Protein AF-A0A960LBI8-F1 (afdb_monomer)

Secondary structure (DSSP, 8-state):
-------SSSSTTHHHHHHHHHHTT---TT-EEEEET-TTTHHHHHHHHTT-SEEEEE-SSTT-S-HHHHT-TTEE-

Sequence (77 aa):
MTAETDRPYASRGGLKLEHALYEFGLEVAGLECADLGCSTGGFTDCLLRHGAARVVAVDTGYGVLDYRLRVDPRVEV

Radius of gyration: 12.4 Å; Cα contacts (8 Å, |Δi|>4): 125; chains: 1; bounding box: 38×22×28 Å

Foldseek 3Di:
DDPPPPPQFLDPVLVVVVVVCVVVVNQQAQAEEEAAACFQNSVVSNSVVSHHQAYEYDHPDPPRYNPVSVPDPRYHD

Solvent-accessible surface area (backbone atoms only — not comparable to full-atom values): 4418 Å² total; per-residue (Å²): 132,83,79,76,71,84,63,94,30,75,31,82,56,10,61,57,48,52,51,48,32,60,77,68,69,55,84,46,58,70,34,78,46,75,33,85,66,27,52,47,22,9,51,52,43,38,43,53,74,52,37,29,55,28,36,41,42,40,58,94,65,81,87,47,48,41,66,72,56,68,67,34,92,44,43,46,117

pLDDT: mean 93.14, std 13.57, range [40.28, 98.81]

Mean predicted aligned error: 4.15 Å

Structure (mmCIF, N/CA/C/O backbone):
data_AF-A0A960LBI8-F1
#
_entry.id   AF-A0A960LBI8-F1
#
loop_
_atom_site.group_PDB
_atom_site.id
_atom_site.type_symbol
_atom_site.label_atom_id
_atom_site.label_alt_id
_atom_site.label_comp_id
_atom_site.label_asym_id
_atom_site.label_entity_id
_atom_site.label_seq_id
_atom_site.pdbx_PDB_ins_code
_atom_site.Cartn_x
_atom_site.Cartn_y
_atom_site.Cartn_z
_atom_site.occupancy
_atom_site.B_iso_or_equiv
_atom_site.auth_seq_id
_atom_site.auth_comp_id
_atom_site.auth_asym_id
_atom_site.auth_atom_id
_atom_site.pdbx_PDB_model_num
ATOM 1 N N . MET A 1 1 ? 26.233 -8.975 12.779 1.00 40.28 1 MET A N 1
ATOM 2 C CA . MET A 1 1 ? 24.803 -9.348 12.791 1.00 40.28 1 MET A CA 1
ATOM 3 C C . MET A 1 1 ? 24.036 -8.160 12.252 1.00 40.28 1 MET A C 1
ATOM 5 O O . MET A 1 1 ? 23.941 -7.152 12.937 1.00 40.28 1 MET A O 1
ATOM 9 N N . THR A 1 2 ? 23.648 -8.206 10.980 1.00 42.12 2 THR A N 1
ATOM 10 C CA . THR A 1 2 ? 22.894 -7.130 10.331 1.00 42.12 2 THR A CA 1
ATOM 11 C C . THR A 1 2 ? 21.527 -7.055 10.989 1.00 42.12 2 THR A C 1
ATOM 13 O O . THR A 1 2 ? 20.767 -8.016 10.927 1.00 42.12 2 THR A O 1
ATOM 16 N N . ALA A 1 3 ? 21.231 -5.942 11.655 1.00 48.44 3 ALA A N 1
ATOM 17 C CA . ALA A 1 3 ? 19.859 -5.613 11.988 1.00 48.44 3 ALA A CA 1
ATOM 18 C C . ALA A 1 3 ? 19.132 -5.405 10.655 1.00 48.44 3 ALA A C 1
ATOM 20 O O . ALA A 1 3 ? 19.189 -4.317 10.078 1.00 48.44 3 ALA A O 1
ATOM 21 N N . GLU A 1 4 ? 18.517 -6.463 10.123 1.00 51.31 4 GLU A N 1
ATOM 22 C CA . GLU A 1 4 ? 17.400 -6.292 9.206 1.00 51.31 4 GLU A CA 1
ATOM 23 C C . GLU A 1 4 ? 16.379 -5.484 9.990 1.00 51.31 4 GLU A C 1
ATOM 25 O O . GLU A 1 4 ? 15.726 -5.970 10.908 1.00 51.31 4 GLU A O 1
ATOM 30 N N . THR A 1 5 ? 16.381 -4.179 9.742 1.00 52.34 5 THR A N 1
ATOM 31 C CA . THR A 1 5 ? 15.376 -3.294 10.298 1.00 52.34 5 THR A CA 1
ATOM 32 C C . THR A 1 5 ? 14.076 -3.801 9.711 1.00 52.34 5 THR A C 1
ATOM 34 O O . THR A 1 5 ? 13.916 -3.730 8.495 1.00 52.34 5 THR A O 1
ATOM 37 N N . ASP A 1 6 ? 13.232 -4.387 10.552 1.00 60.69 6 ASP A N 1
ATOM 38 C CA . ASP A 1 6 ? 11.895 -4.860 10.227 1.00 60.69 6 ASP A CA 1
ATOM 39 C C . ASP A 1 6 ? 11.154 -3.714 9.528 1.00 60.69 6 ASP A C 1
ATOM 41 O O . ASP A 1 6 ? 10.725 -2.746 10.157 1.00 60.69 6 ASP A O 1
ATOM 45 N N . ARG A 1 7 ? 11.181 -3.702 8.190 1.00 66.19 7 ARG A N 1
ATOM 46 C CA . ARG A 1 7 ? 10.522 -2.670 7.393 1.00 66.19 7 ARG A CA 1
ATOM 47 C C . ARG A 1 7 ? 9.090 -3.160 7.238 1.00 66.19 7 ARG A C 1
ATOM 49 O O . ARG A 1 7 ? 8.873 -4.089 6.460 1.00 66.19 7 ARG A O 1
ATOM 56 N N . PRO A 1 8 ? 8.113 -2.550 7.932 1.00 82.81 8 PRO A N 1
ATOM 57 C CA . PRO A 1 8 ? 6.749 -3.063 7.949 1.00 82.81 8 PRO A CA 1
ATOM 58 C C . PRO A 1 8 ? 6.076 -2.963 6.582 1.00 82.81 8 PRO A C 1
ATOM 60 O O . PRO A 1 8 ? 5.038 -3.570 6.391 1.00 82.81 8 PRO A O 1
ATOM 63 N N . TYR A 1 9 ? 6.654 -2.238 5.621 1.00 95.50 9 TYR A N 1
ATOM 64 C CA . TYR A 1 9 ? 6.094 -2.046 4.289 1.00 95.50 9 TYR A CA 1
ATOM 65 C C . TYR A 1 9 ? 7.185 -2.076 3.215 1.00 95.50 9 TYR A C 1
ATOM 67 O O . TYR A 1 9 ? 8.350 -1.769 3.493 1.00 95.50 9 TYR A O 1
ATOM 75 N N . ALA A 1 10 ? 6.795 -2.357 1.968 1.00 95.44 10 ALA A N 1
ATOM 76 C CA . ALA A 1 10 ? 7.663 -2.323 0.783 1.00 95.44 10 ALA A CA 1
ATOM 77 C C . ALA A 1 10 ? 8.454 -1.005 0.618 1.00 95.44 10 ALA A C 1
ATOM 79 O O . ALA A 1 10 ? 9.542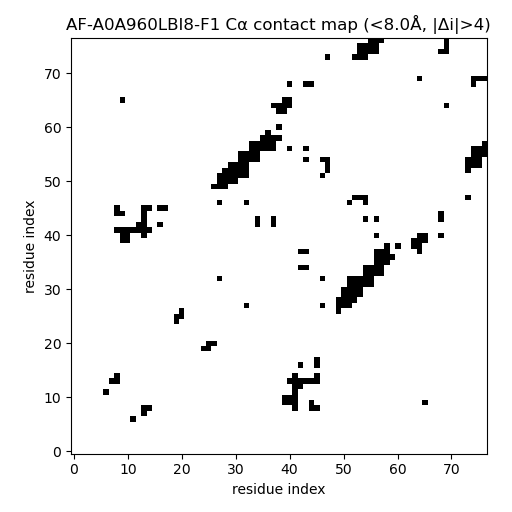 -0.983 0.041 1.00 95.44 10 ALA A O 1
ATOM 80 N N . SER A 1 11 ? 7.957 0.107 1.170 1.00 95.44 11 SER A N 1
ATOM 81 C CA . SER A 1 11 ? 8.721 1.348 1.310 1.00 95.44 11 SER A CA 1
ATOM 82 C C . SER A 1 11 ? 8.350 2.097 2.591 1.00 95.44 11 SER A C 1
ATOM 84 O O . SER A 1 11 ? 7.284 1.887 3.169 1.00 95.44 11 SER A O 1
ATOM 86 N N . ARG A 1 12 ? 9.186 3.064 3.001 1.00 95.12 12 ARG A N 1
ATOM 87 C CA . ARG A 1 12 ? 8.875 3.981 4.121 1.00 95.12 12 ARG A CA 1
ATOM 88 C C . ARG A 1 12 ? 7.592 4.794 3.901 1.00 95.12 12 ARG A C 1
ATOM 90 O O . ARG A 1 12 ? 7.096 5.393 4.847 1.00 95.12 12 ARG A O 1
ATOM 97 N N . GLY A 1 13 ? 7.078 4.846 2.667 1.00 95.00 13 GLY A N 1
ATOM 98 C CA . GLY A 1 13 ? 5.803 5.481 2.357 1.00 95.00 13 GLY A CA 1
ATOM 99 C C . GLY A 1 13 ? 4.643 4.866 3.137 1.00 95.00 13 GLY A C 1
ATOM 100 O O . GLY A 1 13 ? 3.809 5.622 3.611 1.00 95.00 13 GLY A O 1
ATOM 101 N N . GLY A 1 14 ? 4.633 3.546 3.364 1.00 97.38 14 GLY A N 1
ATOM 102 C CA . GLY A 1 14 ? 3.523 2.871 4.052 1.00 97.38 14 GLY A CA 1
ATOM 103 C C . GLY A 1 14 ? 3.223 3.423 5.450 1.00 97.38 14 GLY A C 1
ATOM 104 O O . GLY A 1 14 ? 2.061 3.589 5.795 1.00 97.38 14 GLY A O 1
ATOM 105 N N . LEU A 1 15 ? 4.252 3.856 6.190 1.00 97.19 15 LEU A N 1
ATOM 106 C CA . LEU A 1 15 ? 4.098 4.497 7.507 1.00 97.19 15 LEU A CA 1
ATOM 107 C C . LEU A 1 15 ? 3.274 5.796 7.451 1.00 97.19 15 LEU A C 1
ATOM 109 O O . LEU A 1 15 ? 2.644 6.178 8.431 1.00 97.19 15 LEU A O 1
ATOM 113 N N . LYS A 1 16 ? 3.280 6.497 6.309 1.00 97.19 16 LYS A N 1
ATOM 114 C CA . LYS A 1 16 ? 2.491 7.722 6.129 1.00 97.19 16 LYS A CA 1
ATOM 115 C C . LYS A 1 16 ? 1.004 7.401 6.026 1.00 97.19 16 LYS A C 1
ATOM 117 O O . LYS A 1 16 ? 0.199 8.099 6.632 1.00 97.19 16 LYS A O 1
ATOM 122 N N . LEU A 1 17 ? 0.657 6.372 5.249 1.00 98.25 17 LEU A N 1
ATOM 123 C CA . LEU A 1 17 ? -0.731 5.948 5.109 1.00 98.25 17 LEU A CA 1
ATOM 124 C C . LEU A 1 17 ? -1.233 5.317 6.405 1.00 98.25 17 LEU A C 1
ATOM 126 O O . LEU A 1 17 ? -2.316 5.665 6.841 1.00 98.25 17 LEU A O 1
ATOM 130 N N . GLU A 1 18 ? -0.431 4.475 7.057 1.00 97.88 18 GLU A N 1
ATOM 131 C CA . GLU A 1 18 ? -0.766 3.890 8.361 1.00 97.88 18 GLU A CA 1
ATOM 132 C C . GLU A 1 18 ? -1.110 4.968 9.395 1.00 97.88 18 GLU A C 1
ATOM 134 O O . GLU A 1 18 ? -2.160 4.907 10.033 1.00 97.88 18 GLU A O 1
ATOM 139 N N . HIS A 1 19 ? -0.275 6.007 9.503 1.00 98.06 19 HIS A N 1
ATOM 140 C CA . HIS A 1 19 ? -0.568 7.139 10.375 1.00 98.06 19 HIS A CA 1
ATOM 141 C C . HIS A 1 19 ? -1.872 7.847 9.981 1.00 98.06 19 HIS A C 1
ATOM 143 O O . HIS A 1 19 ? -2.667 8.174 10.852 1.00 98.06 19 HIS A O 1
ATOM 149 N N . ALA A 1 20 ? -2.136 8.036 8.684 1.00 98.44 20 ALA A N 1
ATOM 150 C CA . ALA A 1 20 ? -3.383 8.639 8.215 1.00 98.44 20 ALA A CA 1
ATOM 151 C C . ALA A 1 20 ? -4.620 7.775 8.525 1.00 98.44 20 ALA A C 1
ATOM 153 O O . ALA A 1 20 ? -5.643 8.318 8.930 1.00 98.44 20 ALA A O 1
ATOM 154 N N . LEU A 1 21 ? -4.538 6.448 8.373 1.00 98.19 21 LEU A N 1
ATOM 155 C CA . LEU A 1 21 ? -5.630 5.537 8.732 1.00 98.19 21 LEU A CA 1
ATOM 156 C C . LEU A 1 21 ? -5.966 5.652 10.222 1.00 98.19 21 LEU A C 1
ATOM 158 O O . LEU A 1 21 ? -7.137 5.752 10.579 1.00 98.19 21 LEU A O 1
ATOM 162 N N . TYR A 1 22 ? -4.937 5.705 11.072 1.00 97.62 22 TYR A N 1
ATOM 163 C CA . TYR A 1 22 ? -5.095 5.872 12.513 1.00 97.62 22 TYR A CA 1
ATOM 164 C C . TYR A 1 22 ? -5.665 7.249 12.888 1.00 97.62 22 TYR A C 1
ATOM 166 O O . TYR A 1 22 ? -6.714 7.321 13.524 1.00 97.62 22 TYR A O 1
ATOM 174 N N . GLU A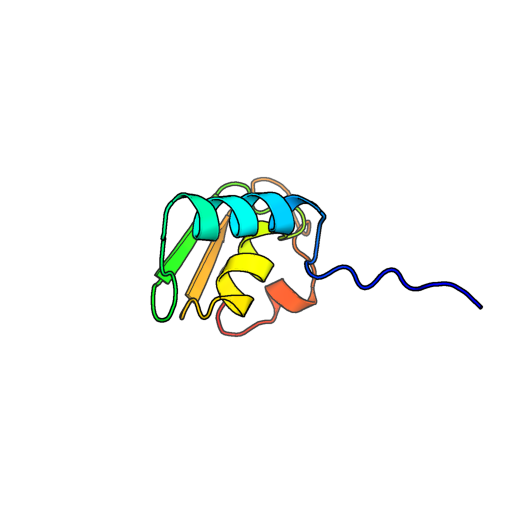 1 23 ? -5.015 8.340 12.474 1.00 98.69 23 GLU A N 1
ATOM 175 C CA . GLU A 1 23 ? -5.404 9.704 12.870 1.00 98.69 23 GLU A CA 1
ATOM 176 C C . GLU A 1 23 ? -6.787 10.101 12.348 1.00 98.69 23 GLU A C 1
ATOM 178 O O . GLU A 1 23 ? -7.516 10.840 13.007 1.00 98.69 23 GLU A O 1
ATOM 183 N N . PHE A 1 24 ? -7.168 9.608 11.167 1.00 98.25 24 PHE A N 1
ATOM 184 C CA . PHE A 1 24 ? -8.474 9.897 10.577 1.00 98.25 24 PHE A CA 1
ATOM 185 C C . PHE A 1 24 ? -9.538 8.840 10.894 1.00 98.25 24 PHE A C 1
ATOM 187 O O . PHE A 1 24 ? -10.683 9.009 10.477 1.00 98.25 24 PHE A O 1
ATOM 194 N N . GLY A 1 25 ? -9.194 7.774 11.626 1.00 97.56 25 GLY A N 1
ATOM 195 C CA . GLY A 1 25 ? -10.125 6.697 11.973 1.00 97.56 25 GLY A CA 1
ATOM 196 C C . GLY A 1 25 ? -10.723 5.999 10.747 1.00 97.56 25 GLY A C 1
ATOM 197 O O . GLY A 1 25 ? -11.916 5.702 10.727 1.00 97.56 25 GLY A O 1
ATOM 198 N N . LEU A 1 26 ? -9.919 5.793 9.701 1.00 97.88 26 LEU A N 1
ATOM 199 C CA . LEU A 1 26 ? -10.358 5.171 8.453 1.00 97.88 26 LEU A CA 1
ATOM 200 C C . LEU A 1 26 ? -10.169 3.654 8.517 1.00 97.88 26 LEU A C 1
ATOM 202 O O . LEU A 1 26 ? -9.052 3.162 8.670 1.00 97.88 26 LEU A O 1
ATOM 206 N N . GLU A 1 27 ? -11.253 2.909 8.314 1.00 97.75 27 GLU A N 1
ATOM 207 C CA . GLU A 1 27 ? -11.211 1.456 8.162 1.00 97.75 27 GLU A CA 1
ATOM 208 C C . GLU A 1 27 ? -11.224 1.075 6.680 1.00 97.75 27 GLU A C 1
ATOM 210 O O . GLU A 1 27 ? -12.117 1.469 5.931 1.00 97.75 27 GLU A O 1
ATOM 215 N N . VAL A 1 28 ? -10.229 0.292 6.255 1.00 98.44 28 VAL A N 1
ATOM 216 C CA . VAL A 1 28 ? -10.114 -0.207 4.870 1.00 98.44 28 VAL A CA 1
ATOM 217 C C . VAL A 1 28 ? -10.391 -1.704 4.747 1.00 98.44 28 VAL A C 1
ATOM 219 O O . VAL A 1 28 ? -10.375 -2.250 3.645 1.00 98.44 28 VAL A O 1
ATOM 222 N N . ALA A 1 29 ? -10.662 -2.374 5.868 1.00 98.62 29 ALA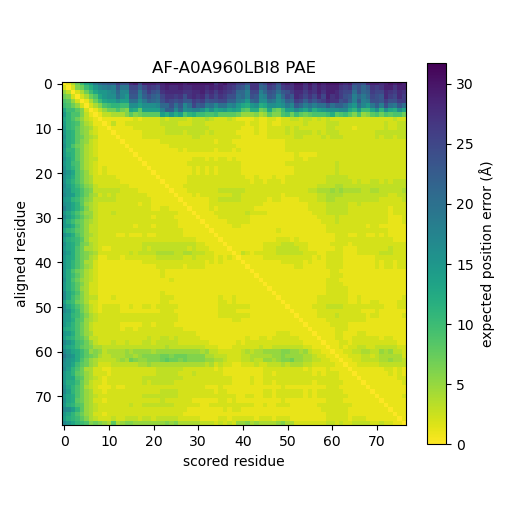 A N 1
ATOM 223 C CA . ALA A 1 29 ? -10.933 -3.801 5.899 1.00 98.62 29 ALA A CA 1
ATOM 224 C C . ALA A 1 29 ? -12.148 -4.148 5.022 1.00 98.62 29 ALA A C 1
ATOM 226 O O . ALA A 1 29 ? -13.227 -3.580 5.169 1.00 98.62 29 ALA A O 1
ATOM 227 N N . GLY A 1 30 ? -11.968 -5.085 4.092 1.00 98.62 30 GLY A N 1
ATOM 228 C CA . GLY A 1 30 ? -13.010 -5.512 3.160 1.00 98.62 30 GLY A CA 1
ATOM 229 C C . GLY A 1 30 ? -13.293 -4.544 2.006 1.00 98.62 30 GLY A C 1
ATOM 230 O O . GLY A 1 30 ? -14.115 -4.873 1.153 1.00 98.62 30 GLY A O 1
ATOM 231 N N . LEU A 1 31 ? -12.625 -3.387 1.936 1.00 98.75 31 LEU A N 1
ATOM 232 C CA . LEU A 1 31 ? -12.838 -2.413 0.864 1.00 98.75 31 LEU A CA 1
ATOM 233 C C . LEU A 1 31 ? -12.000 -2.728 -0.379 1.00 98.75 31 LEU A C 1
ATOM 235 O O . LEU A 1 31 ? -10.919 -3.314 -0.298 1.00 98.75 31 LEU A O 1
ATOM 239 N N . GLU A 1 32 ? -12.489 -2.276 -1.531 1.00 98.62 32 GLU A N 1
ATOM 240 C CA . GLU A 1 32 ? -11.669 -2.120 -2.730 1.00 98.62 32 GLU A CA 1
ATOM 241 C C . GLU A 1 32 ? -11.028 -0.729 -2.723 1.00 98.62 32 GLU A C 1
ATOM 243 O O . GLU A 1 32 ? -11.712 0.284 -2.572 1.00 98.62 32 GLU A O 1
ATOM 248 N N . CYS A 1 33 ? -9.709 -0.671 -2.878 1.00 98.75 33 CYS A N 1
ATOM 249 C CA . CYS A 1 33 ? -8.943 0.569 -2.832 1.00 98.75 33 CYS A CA 1
ATOM 250 C C . CYS A 1 33 ? -8.231 0.830 -4.163 1.00 98.75 33 CYS A C 1
ATOM 252 O O . CYS A 1 33 ? -7.889 -0.096 -4.895 1.00 98.75 33 CYS A O 1
ATOM 254 N N . ALA A 1 34 ? -7.956 2.100 -4.451 1.00 98.56 34 ALA A N 1
ATOM 255 C CA . ALA A 1 34 ? -7.075 2.507 -5.540 1.00 98.56 34 ALA A CA 1
ATOM 256 C C . ALA A 1 34 ? -5.860 3.244 -4.960 1.00 98.56 34 ALA A C 1
ATOM 258 O O . ALA A 1 34 ? -6.022 4.211 -4.216 1.00 98.56 34 ALA A O 1
ATOM 259 N N . ASP A 1 35 ? -4.656 2.788 -5.301 1.00 98.50 35 ASP A N 1
ATOM 260 C CA . ASP A 1 35 ? -3.380 3.422 -4.960 1.00 98.50 35 ASP A CA 1
ATOM 261 C C . ASP A 1 35 ? -2.839 4.129 -6.210 1.00 98.50 35 ASP A C 1
ATOM 263 O O . ASP A 1 35 ? -2.339 3.492 -7.139 1.00 98.50 35 ASP A O 1
ATOM 267 N N . LEU A 1 36 ? -3.018 5.450 -6.267 1.00 98.12 36 LEU A N 1
ATOM 268 C CA . LEU A 1 36 ? -2.673 6.276 -7.424 1.00 98.12 36 LEU A CA 1
ATOM 269 C C . LEU A 1 36 ? -1.267 6.864 -7.250 1.00 98.12 36 LEU A C 1
ATOM 271 O O . LEU A 1 36 ? -1.069 7.802 -6.479 1.00 98.12 36 LEU A O 1
ATOM 275 N N . GLY A 1 37 ? -0.302 6.336 -8.000 1.00 97.06 37 GLY A N 1
ATOM 276 C CA . GLY A 1 37 ? 1.126 6.614 -7.828 1.00 97.06 37 GLY A CA 1
ATOM 277 C C . GLY A 1 37 ? 1.784 5.642 -6.849 1.00 97.06 37 GLY A C 1
ATOM 278 O O . GLY A 1 37 ? 2.483 6.070 -5.926 1.00 97.06 37 GLY A O 1
ATOM 279 N N . CYS A 1 38 ? 1.532 4.341 -7.024 1.00 97.19 38 CYS A N 1
ATOM 280 C CA . CYS A 1 38 ? 1.912 3.310 -6.059 1.00 97.19 38 CYS A CA 1
ATOM 281 C C . CYS A 1 38 ? 3.437 3.187 -5.863 1.00 97.19 38 CYS A C 1
ATOM 283 O O . CYS A 1 38 ? 3.901 2.793 -4.784 1.00 97.19 38 CYS A O 1
ATOM 285 N N . SER A 1 39 ? 4.244 3.592 -6.852 1.00 97.00 39 SER A N 1
ATOM 286 C CA . SER A 1 39 ? 5.706 3.545 -6.839 1.00 97.00 39 SER A CA 1
ATOM 287 C C . SER A 1 39 ? 6.209 2.151 -6.425 1.00 97.00 39 SER A C 1
ATOM 289 O O . SER A 1 39 ? 5.799 1.144 -6.990 1.00 97.00 39 SER A O 1
ATOM 291 N N . THR A 1 40 ? 7.075 2.045 -5.412 1.00 97.19 40 THR A N 1
ATOM 292 C CA . THR A 1 40 ? 7.525 0.746 -4.873 1.00 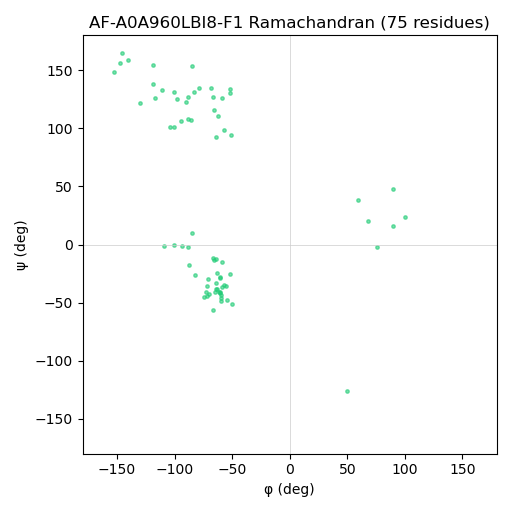97.19 40 THR A CA 1
ATOM 293 C C . THR A 1 40 ? 6.410 -0.065 -4.187 1.00 97.19 40 THR A C 1
ATOM 295 O O . THR A 1 40 ? 6.590 -1.253 -3.936 1.00 97.19 40 THR A O 1
ATOM 298 N N . GLY A 1 41 ? 5.255 0.542 -3.888 1.00 97.94 41 GLY A N 1
ATOM 299 C CA . GLY A 1 41 ? 4.080 -0.127 -3.315 1.00 97.94 41 GLY A CA 1
ATOM 300 C C . GLY A 1 41 ? 3.902 0.046 -1.809 1.00 97.94 41 GLY A C 1
ATOM 301 O O . GLY A 1 41 ? 3.285 -0.790 -1.160 1.00 97.94 41 GLY A O 1
ATOM 302 N N . GLY A 1 42 ? 4.456 1.108 -1.214 1.00 98.31 42 GLY A N 1
ATOM 303 C CA . GLY A 1 42 ? 4.358 1.323 0.236 1.00 98.31 42 GLY A CA 1
ATOM 304 C C . GLY A 1 42 ? 2.916 1.484 0.733 1.00 98.31 42 GLY A C 1
ATOM 305 O O . GLY A 1 42 ? 2.572 0.942 1.779 1.00 98.31 42 GLY A O 1
ATOM 306 N N . PHE A 1 43 ? 2.079 2.209 -0.014 1.00 98.62 43 PHE A N 1
ATOM 307 C CA . PHE A 1 43 ? 0.663 2.403 0.316 1.00 98.62 43 PHE A CA 1
ATOM 308 C C . PHE A 1 43 ? -0.144 1.137 0.020 1.00 98.62 43 PHE A C 1
ATOM 310 O O . PHE A 1 43 ? -0.886 0.685 0.885 1.00 98.62 43 PHE A O 1
ATOM 317 N N . THR A 1 44 ? 0.081 0.509 -1.136 1.00 98.69 44 THR A N 1
ATOM 318 C CA . THR A 1 44 ? -0.480 -0.809 -1.471 1.00 98.69 44 THR A CA 1
ATOM 319 C C . THR A 1 44 ? -0.242 -1.850 -0.361 1.00 98.69 44 THR A C 1
ATOM 321 O O . THR A 1 44 ? -1.202 -2.450 0.113 1.00 98.69 44 THR A O 1
ATOM 324 N N . ASP A 1 45 ? 0.995 -2.031 0.124 1.00 98.44 45 ASP A N 1
ATOM 325 C CA . ASP A 1 45 ? 1.307 -2.968 1.226 1.00 98.44 45 ASP A CA 1
ATOM 326 C C . ASP A 1 45 ? 0.544 -2.593 2.512 1.00 98.44 45 ASP A C 1
ATOM 328 O O . ASP A 1 45 ? -0.046 -3.449 3.170 1.00 98.44 45 ASP A O 1
ATOM 332 N N . CYS A 1 46 ? 0.474 -1.296 2.835 1.00 98.44 46 CYS A N 1
ATOM 333 C CA . CYS A 1 46 ? -0.283 -0.797 3.983 1.00 98.44 46 CYS A CA 1
ATOM 334 C C . CYS A 1 46 ? -1.775 -1.147 3.904 1.00 98.44 46 CYS A C 1
ATOM 336 O O . CYS A 1 46 ? -2.313 -1.710 4.859 1.00 98.44 46 CYS A O 1
ATOM 338 N N . LEU A 1 47 ? -2.420 -0.906 2.762 1.00 98.62 47 LEU A N 1
ATOM 339 C CA . LEU A 1 47 ? -3.828 -1.244 2.535 1.00 98.62 47 LEU A CA 1
ATOM 340 C C . LEU A 1 47 ? -4.082 -2.751 2.692 1.00 98.62 47 LEU A C 1
ATOM 342 O O . LEU A 1 47 ? -5.014 -3.154 3.387 1.00 98.62 47 LEU A O 1
ATOM 346 N N . LEU A 1 48 ? -3.225 -3.592 2.104 1.00 98.50 48 LEU A N 1
ATOM 347 C CA . LEU A 1 48 ? -3.363 -5.049 2.177 1.00 98.50 48 LEU A CA 1
ATOM 348 C C . LEU A 1 48 ? -3.210 -5.593 3.601 1.00 98.50 48 LEU A C 1
ATOM 350 O O . LEU A 1 48 ? -3.926 -6.528 3.970 1.00 98.50 48 LEU A O 1
ATOM 354 N N . ARG A 1 49 ? -2.288 -5.036 4.397 1.00 97.50 49 ARG A N 1
ATOM 355 C CA . ARG A 1 49 ? -2.095 -5.430 5.804 1.00 97.50 49 ARG A CA 1
ATOM 356 C C . ARG A 1 49 ? -3.230 -4.969 6.711 1.00 97.50 49 ARG A C 1
ATOM 358 O O . ARG A 1 49 ? -3.544 -5.669 7.666 1.00 97.50 49 ARG A O 1
ATOM 365 N N . HIS A 1 50 ? -3.879 -3.856 6.375 1.00 98.25 50 HIS A N 1
ATOM 366 C CA . HIS A 1 50 ? -5.082 -3.373 7.060 1.00 98.25 50 HIS A CA 1
ATOM 367 C C . HIS A 1 50 ? -6.380 -4.010 6.531 1.00 98.25 50 HIS A C 1
ATOM 369 O O . HIS A 1 50 ? -7.476 -3.603 6.909 1.00 98.25 50 HIS A O 1
ATOM 375 N N . GLY A 1 51 ? -6.270 -5.045 5.693 1.00 98.25 51 GLY A N 1
ATOM 376 C CA . GLY A 1 51 ? -7.391 -5.903 5.326 1.00 98.25 51 GLY A CA 1
ATOM 377 C C . GLY A 1 51 ? -8.180 -5.459 4.099 1.00 98.25 51 GLY A C 1
ATOM 378 O O . GLY A 1 51 ? -9.284 -5.968 3.910 1.00 98.25 51 GLY A O 1
ATOM 379 N N . ALA A 1 52 ? -7.653 -4.558 3.263 1.00 98.69 52 ALA A N 1
ATOM 380 C CA . ALA A 1 52 ? -8.272 -4.259 1.972 1.00 98.69 52 ALA A CA 1
ATOM 381 C C . ALA A 1 52 ? -8.516 -5.557 1.180 1.00 98.69 52 ALA A C 1
ATOM 383 O O . ALA A 1 52 ? -7.645 -6.432 1.098 1.00 98.69 52 ALA A O 1
ATOM 384 N N . ALA A 1 53 ? -9.718 -5.688 0.617 1.00 98.69 53 ALA A N 1
ATOM 385 C CA . ALA A 1 53 ? -10.116 -6.859 -0.159 1.00 98.69 53 ALA A CA 1
ATOM 386 C C . ALA A 1 53 ? -9.402 -6.902 -1.515 1.00 98.69 53 ALA A C 1
ATOM 388 O O . ALA A 1 53 ? -9.037 -7.980 -1.985 1.00 98.69 53 ALA A O 1
ATOM 389 N N . ARG A 1 54 ? -9.186 -5.72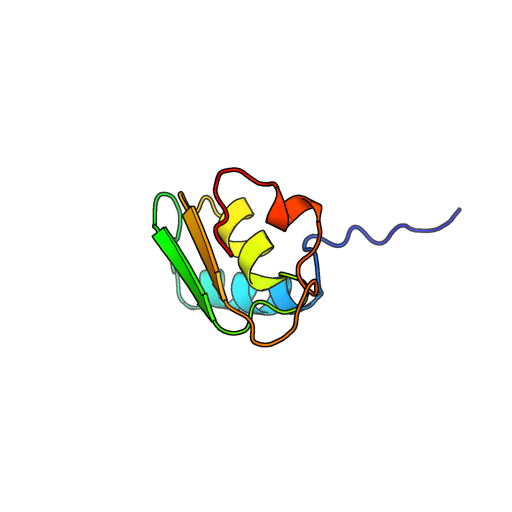8 -2.119 1.00 98.81 54 ARG A N 1
ATOM 390 C CA . ARG A 1 54 ? -8.478 -5.553 -3.390 1.00 98.81 54 ARG A CA 1
ATOM 391 C C . ARG A 1 54 ? -7.835 -4.169 -3.464 1.00 98.81 54 ARG A C 1
ATOM 393 O O . ARG A 1 54 ? -8.381 -3.210 -2.922 1.00 98.81 54 ARG A O 1
ATOM 400 N N . VAL A 1 55 ? -6.698 -4.058 -4.147 1.00 98.81 55 VAL A N 1
ATOM 401 C CA . VAL A 1 55 ? -6.011 -2.789 -4.421 1.00 98.81 55 VAL A CA 1
ATOM 402 C C . VAL A 1 55 ? -5.681 -2.685 -5.909 1.00 98.81 55 VAL A C 1
ATOM 404 O O . VAL A 1 55 ? -4.963 -3.522 -6.448 1.00 98.81 55 VAL A O 1
ATOM 407 N N . VAL A 1 56 ? -6.175 -1.639 -6.568 1.00 98.69 56 VAL A N 1
ATOM 408 C CA . VAL A 1 56 ? -5.741 -1.249 -7.917 1.00 98.69 56 VAL A CA 1
ATOM 409 C C . VAL A 1 56 ? -4.555 -0.302 -7.775 1.00 98.69 56 VAL A C 1
ATOM 411 O O . VAL A 1 56 ? -4.721 0.833 -7.330 1.00 98.69 56 VAL A O 1
ATOM 414 N N . ALA A 1 57 ? -3.358 -0.771 -8.106 1.00 98.31 57 ALA A N 1
ATOM 415 C CA . ALA A 1 57 ? -2.101 -0.058 -7.936 1.00 98.31 57 ALA A CA 1
ATOM 416 C C . ALA A 1 57 ? -1.649 0.553 -9.269 1.00 98.31 57 ALA A C 1
ATOM 418 O O . ALA A 1 57 ? -1.091 -0.127 -10.125 1.00 98.31 57 ALA A O 1
ATOM 419 N N . VAL A 1 58 ? -1.869 1.856 -9.432 1.00 97.94 58 VAL A N 1
ATOM 420 C CA . VAL A 1 58 ? -1.601 2.586 -10.677 1.00 97.94 58 VAL A CA 1
ATOM 421 C C . VAL A 1 58 ? -0.288 3.348 -10.557 1.00 97.94 58 VAL A C 1
ATOM 423 O O . VAL A 1 58 ? -0.092 4.096 -9.602 1.00 97.94 58 VAL A O 1
ATOM 426 N N . ASP A 1 59 ? 0.592 3.234 -11.549 1.00 97.81 59 ASP A N 1
ATOM 427 C CA . ASP A 1 59 ? 1.789 4.073 -11.657 1.00 97.81 59 ASP A CA 1
ATOM 428 C C . ASP A 1 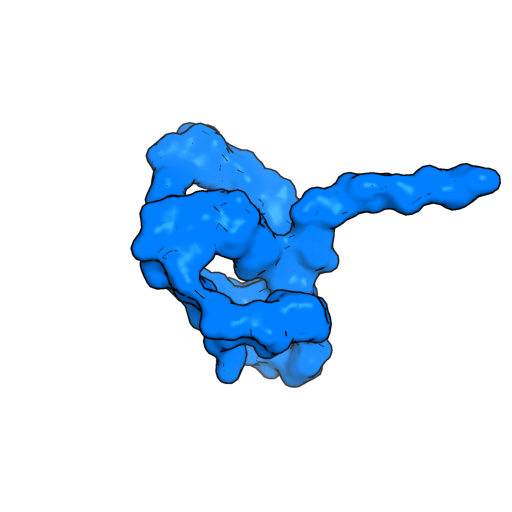59 ? 2.149 4.335 -13.126 1.00 97.81 59 ASP A C 1
ATOM 430 O O . ASP A 1 59 ? 1.781 3.575 -14.021 1.00 97.81 59 ASP A O 1
ATOM 434 N N . THR A 1 60 ? 2.866 5.427 -13.388 1.00 97.00 60 THR A N 1
ATOM 435 C CA . THR A 1 60 ? 3.383 5.738 -14.731 1.00 97.00 60 THR A CA 1
ATOM 436 C C . THR A 1 60 ? 4.745 5.090 -14.987 1.00 97.00 60 THR A C 1
ATOM 438 O O . THR A 1 60 ? 5.167 4.965 -16.138 1.00 97.00 60 THR A O 1
ATOM 441 N N . GLY A 1 61 ? 5.439 4.664 -13.929 1.00 93.38 61 GLY A N 1
ATOM 442 C CA . GLY A 1 61 ? 6.679 3.909 -13.982 1.00 93.38 61 GLY A CA 1
ATOM 443 C C . GLY A 1 61 ? 6.445 2.429 -14.282 1.00 93.38 61 GLY A C 1
ATOM 444 O O . GLY A 1 61 ? 5.612 1.763 -13.674 1.00 93.38 61 GLY A O 1
ATOM 445 N N . TYR A 1 62 ? 7.239 1.874 -15.196 1.00 92.12 62 TYR A N 1
ATOM 446 C CA . TYR A 1 62 ? 7.191 0.449 -15.513 1.00 92.12 62 TYR A CA 1
ATOM 447 C C . TYR A 1 62 ? 8.022 -0.376 -14.522 1.00 92.12 62 TYR A C 1
ATOM 449 O O . TYR A 1 62 ? 9.191 -0.075 -14.285 1.00 92.12 62 TYR A O 1
ATOM 457 N N . GLY A 1 63 ? 7.441 -1.453 -13.982 1.00 91.06 63 GLY A N 1
ATOM 458 C CA . GLY A 1 63 ? 8.162 -2.432 -13.157 1.00 91.06 63 GLY A CA 1
ATOM 459 C C . GLY A 1 63 ? 8.639 -1.907 -11.798 1.00 91.06 63 GLY A C 1
ATOM 460 O O . GLY A 1 63 ? 9.560 -2.477 -11.221 1.00 91.06 63 GLY A O 1
ATOM 461 N N . VAL A 1 64 ? 8.040 -0.820 -11.305 1.00 95.25 64 VAL A N 1
ATOM 462 C CA . VAL A 1 64 ? 8.448 -0.161 -10.054 1.00 95.25 64 VAL A CA 1
ATOM 463 C C . VAL A 1 64 ? 7.877 -0.824 -8.799 1.00 95.25 64 VAL A C 1
ATOM 465 O O . VAL A 1 64 ? 8.500 -0.730 -7.742 1.00 95.25 64 VAL A O 1
AT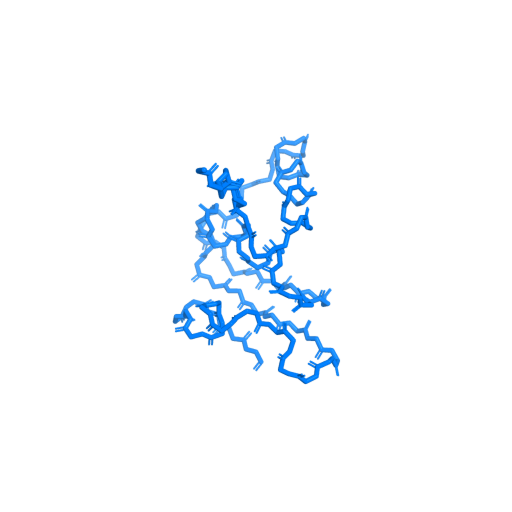OM 468 N N . LEU A 1 65 ? 6.735 -1.510 -8.915 1.00 97.75 65 LEU A N 1
ATOM 469 C CA . LEU A 1 65 ? 6.060 -2.178 -7.803 1.00 97.75 65 LEU A CA 1
ATOM 470 C C . LEU A 1 65 ? 6.868 -3.387 -7.303 1.00 97.75 65 LEU A C 1
ATOM 472 O O . LEU A 1 65 ? 7.320 -4.204 -8.110 1.00 97.75 65 LEU A O 1
ATOM 476 N N . ASP A 1 66 ? 7.007 -3.531 -5.978 1.00 97.06 66 ASP A N 1
ATOM 477 C CA . ASP A 1 66 ? 7.621 -4.714 -5.358 1.00 97.06 66 ASP A CA 1
ATOM 478 C C . ASP A 1 66 ? 6.964 -5.996 -5.894 1.00 97.06 66 ASP A C 1
ATOM 480 O O . ASP A 1 66 ? 5.738 -6.137 -5.913 1.00 97.06 66 ASP A O 1
ATOM 484 N N . TYR A 1 67 ? 7.793 -6.946 -6.331 1.00 96.56 67 TYR A N 1
ATOM 485 C CA . TYR A 1 67 ? 7.332 -8.176 -6.966 1.00 96.56 67 TYR A CA 1
ATOM 486 C C . TYR A 1 67 ? 6.334 -8.955 -6.102 1.00 96.56 67 TYR A C 1
ATOM 488 O O . TYR A 1 67 ? 5.388 -9.516 -6.645 1.00 96.56 67 TYR A O 1
ATOM 496 N N . ARG A 1 68 ? 6.496 -8.954 -4.770 1.00 97.00 68 ARG A N 1
ATOM 497 C CA . ARG A 1 68 ? 5.578 -9.646 -3.851 1.00 97.00 68 ARG A CA 1
ATOM 498 C C . ARG A 1 68 ? 4.172 -9.061 -3.905 1.00 97.00 68 ARG A C 1
ATOM 500 O O . ARG A 1 68 ? 3.213 -9.816 -3.846 1.00 97.00 68 ARG A O 1
ATOM 507 N N . LEU A 1 69 ? 4.061 -7.739 -4.036 1.00 97.88 69 LEU A N 1
ATOM 508 C CA . LEU A 1 69 ? 2.775 -7.057 -4.179 1.00 97.88 69 LEU A CA 1
ATOM 509 C C . LEU A 1 69 ? 2.195 -7.300 -5.568 1.00 97.88 69 LEU A C 1
ATOM 511 O O . LEU A 1 69 ? 1.012 -7.576 -5.693 1.00 97.88 69 LEU A O 1
ATOM 515 N N . ARG A 1 70 ? 3.037 -7.269 -6.607 1.00 97.38 70 ARG A N 1
ATOM 516 C CA . ARG A 1 70 ? 2.605 -7.492 -7.993 1.00 97.38 70 ARG A CA 1
ATOM 517 C C . ARG A 1 70 ? 1.978 -8.871 -8.225 1.00 97.38 70 ARG A C 1
ATOM 519 O O . ARG A 1 70 ? 1.177 -9.016 -9.140 1.00 97.38 70 ARG A O 1
ATOM 526 N N . VAL A 1 71 ? 2.380 -9.879 -7.451 1.00 97.81 71 VAL A N 1
ATOM 527 C CA . VAL A 1 71 ? 1.840 -11.246 -7.550 1.00 97.81 71 VAL A CA 1
ATOM 528 C C . VAL A 1 71 ? 0.799 -11.570 -6.478 1.00 97.81 71 VAL A C 1
ATOM 530 O O . VAL A 1 71 ? 0.289 -12.691 -6.465 1.00 97.81 71 VAL A O 1
ATOM 533 N N . ASP A 1 72 ? 0.486 -10.637 -5.573 1.00 98.44 72 ASP A N 1
ATOM 534 C CA . ASP A 1 72 ? -0.603 -10.833 -4.614 1.00 98.44 72 ASP A CA 1
ATOM 535 C C . ASP A 1 72 ? -1.932 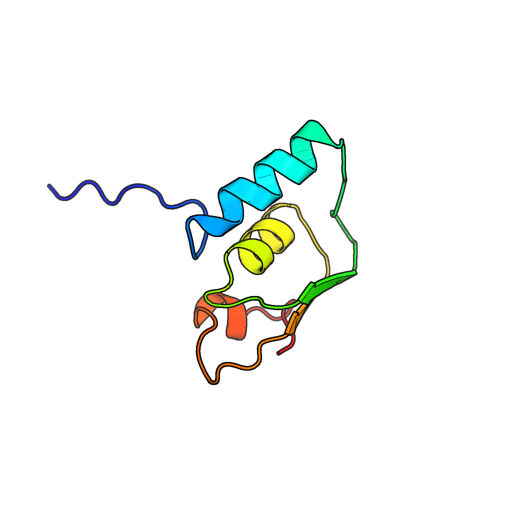-10.864 -5.393 1.00 98.44 72 ASP A C 1
ATOM 537 O O . ASP A 1 72 ? -2.209 -9.939 -6.158 1.00 98.44 72 ASP A O 1
ATOM 541 N N . PRO A 1 73 ? -2.776 -11.901 -5.228 1.00 98.38 73 PRO A N 1
ATOM 542 C CA . PRO A 1 73 ? -4.028 -12.029 -5.978 1.00 98.38 73 PRO A CA 1
ATOM 543 C C . PRO A 1 73 ? -5.041 -10.913 -5.686 1.00 98.38 73 PRO A C 1
ATOM 545 O O . PRO A 1 73 ? -6.031 -10.787 -6.404 1.00 98.38 73 PRO A O 1
ATOM 548 N N . ARG A 1 74 ? -4.824 -10.117 -4.632 1.00 98.56 74 ARG A N 1
ATOM 549 C CA . ARG A 1 74 ? -5.638 -8.946 -4.291 1.00 98.56 74 ARG A CA 1
ATOM 550 C C . ARG A 1 74 ? -5.151 -7.671 -4.979 1.00 98.56 74 ARG A C 1
ATOM 552 O O . ARG A 1 74 ? -5.761 -6.628 -4.769 1.00 98.56 74 ARG A O 1
ATOM 559 N N . VAL A 1 75 ? -4.066 -7.708 -5.752 1.00 98.62 75 VAL A N 1
ATOM 560 C CA . VAL A 1 75 ? -3.492 -6.528 -6.412 1.00 98.62 75 VAL A CA 1
ATOM 561 C C . VAL A 1 75 ? -3.684 -6.603 -7.921 1.00 98.62 75 VAL A C 1
ATOM 563 O O . VAL A 1 75 ? -3.394 -7.614 -8.554 1.00 98.62 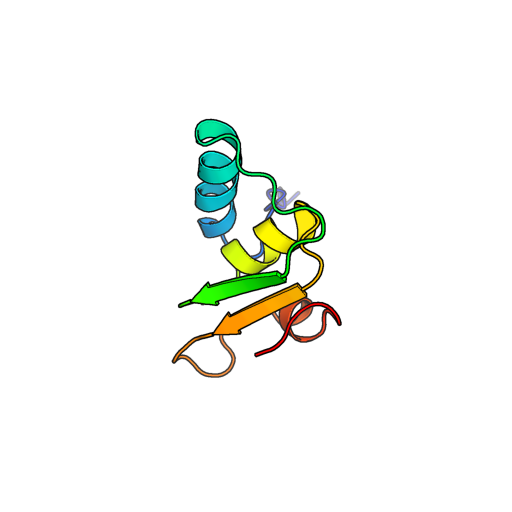75 VAL A O 1
ATOM 566 N N . GLU A 1 76 ? -4.135 -5.497 -8.502 1.00 98.12 76 GLU A N 1
ATOM 567 C CA . GLU A 1 76 ? -4.218 -5.285 -9.948 1.00 98.12 76 GLU A CA 1
ATOM 568 C C . GLU A 1 76 ? -3.338 -4.093 -10.337 1.00 98.12 76 GLU A C 1
ATOM 570 O O . GLU A 1 76 ? -3.319 -3.098 -9.613 1.00 98.12 76 GLU A O 1
ATOM 575 N N . VAL A 1 77 ? -2.596 -4.201 -11.444 1.00 93.94 77 VAL A N 1
ATOM 576 C CA . VAL A 1 77 ? -1.627 -3.199 -11.936 1.00 93.94 77 VAL A CA 1
ATOM 577 C C . VAL A 1 77 ? -1.895 -2.799 -13.375 1.00 93.94 77 VAL A C 1
ATOM 579 O O . VAL A 1 77 ? -2.215 -3.706 -14.177 1.00 93.94 77 VAL A O 1
#

Nearest PDB structures (foldseek):
  3opn-assembly1_A  TM=9.693E-01  e=1.601E-07  Lactococcus lactis subsp. lactis
  3hp7-assembly1_A  TM=9.302E-01  e=6.135E-07  Streptococcus thermophilus LMG 18311
  5eov-assembly1_A  TM=9.380E-01  e=6.020E-06  Mycobacterium tuberculosis CDC1551
  6h2u-assembly1_A  TM=7.712E-01  e=1.273E-02  Homo sapiens
  2fpo-assembly1_A  TM=7.075E-01  e=1.666E-02  Escherichia coli K-12